Protein AF-A0AAP4EGX9-F1 (afdb_monomer_lite)

Structure (mmCIF, N/CA/C/O backbone):
data_AF-A0AAP4EGX9-F1
#
_entry.id   AF-A0AAP4EGX9-F1
#
loop_
_atom_site.group_PDB
_atom_site.id
_atom_site.type_symbol
_atom_site.label_atom_id
_atom_site.label_alt_id
_atom_site.label_comp_id
_atom_site.label_asym_id
_atom_site.label_entity_id
_atom_site.label_seq_id
_atom_site.pdbx_PDB_ins_code
_atom_site.Cartn_x
_atom_site.Cartn_y
_atom_site.Cartn_z
_atom_site.occupancy
_atom_site.B_iso_or_equiv
_atom_site.auth_seq_id
_atom_site.auth_comp_id
_atom_site.auth_asym_id
_atom_site.auth_atom_id
_atom_site.pdbx_PDB_model_num
ATOM 1 N N . MET A 1 1 ? -13.024 17.018 -33.650 1.00 33.59 1 MET A N 1
ATOM 2 C CA . MET A 1 1 ? -12.657 15.627 -33.321 1.00 33.59 1 MET A CA 1
ATOM 3 C C . MET A 1 1 ? -11.211 15.478 -33.745 1.00 33.59 1 MET A C 1
ATOM 5 O O . MET A 1 1 ? -10.943 15.650 -34.926 1.00 33.59 1 MET A O 1
ATOM 9 N N . ALA A 1 2 ? -10.287 15.373 -32.790 1.00 31.38 2 ALA A N 1
ATOM 10 C CA . ALA A 1 2 ? -8.866 15.216 -33.094 1.00 31.38 2 ALA A CA 1
ATOM 11 C C . ALA A 1 2 ? -8.646 13.784 -33.596 1.00 31.38 2 ALA A C 1
ATOM 13 O O . ALA A 1 2 ? -9.133 12.851 -32.961 1.00 31.38 2 ALA A O 1
ATOM 14 N N . SER A 1 3 ? -8.027 13.627 -34.768 1.00 38.00 3 SER A N 1
ATOM 15 C CA . SER A 1 3 ? -7.804 12.321 -35.381 1.00 38.00 3 SER A CA 1
ATOM 16 C C . SER A 1 3 ? -6.602 11.630 -34.738 1.00 38.00 3 SER A C 1
ATOM 18 O O . SER A 1 3 ? -5.521 12.208 -34.621 1.00 38.00 3 SER A O 1
ATOM 20 N N . CYS A 1 4 ? -6.793 10.376 -34.330 1.00 41.56 4 CYS A N 1
ATOM 21 C CA . CYS A 1 4 ? -5.740 9.480 -33.851 1.00 41.56 4 CYS A CA 1
ATOM 22 C C . CYS A 1 4 ? -4.926 8.898 -35.020 1.00 41.56 4 CYS A C 1
ATOM 24 O O . CYS A 1 4 ? -4.598 7.716 -35.012 1.00 41.56 4 CYS A O 1
ATOM 26 N N . ASP A 1 5 ? -4.595 9.710 -36.031 1.00 40.12 5 ASP A N 1
ATOM 27 C CA . ASP A 1 5 ? -3.981 9.253 -37.292 1.00 40.12 5 ASP A CA 1
ATOM 28 C C . ASP A 1 5 ? -2.576 8.638 -37.119 1.00 40.12 5 ASP A C 1
ATOM 30 O O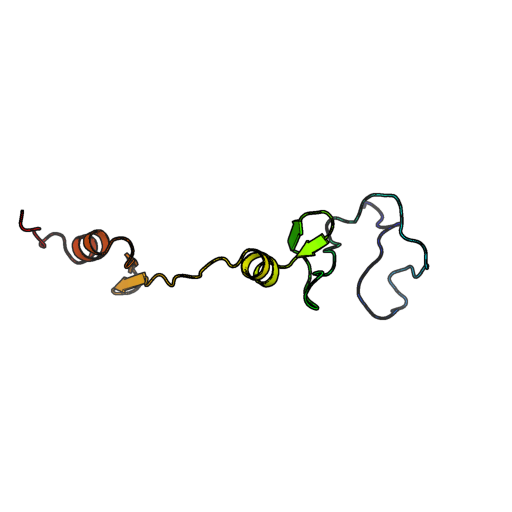 . ASP A 1 5 ? -1.985 8.189 -38.096 1.00 40.12 5 ASP A O 1
ATOM 34 N N . ASN A 1 6 ? -2.029 8.607 -35.897 1.00 40.03 6 ASN A N 1
ATOM 35 C CA . ASN A 1 6 ? -0.686 8.100 -35.604 1.00 40.03 6 ASN A CA 1
ATOM 36 C C . ASN A 1 6 ? -0.589 7.257 -34.315 1.00 40.03 6 ASN A C 1
ATOM 38 O O . ASN A 1 6 ? 0.507 7.132 -33.770 1.00 40.03 6 ASN A O 1
ATOM 42 N N . CYS A 1 7 ? -1.691 6.706 -33.793 1.00 37.66 7 CYS A N 1
ATOM 43 C CA . CYS A 1 7 ? -1.627 5.877 -32.583 1.00 37.66 7 CYS A CA 1
ATOM 44 C C . CYS A 1 7 ? -1.486 4.391 -32.942 1.00 37.66 7 CYS A C 1
ATOM 46 O O . CYS A 1 7 ? -2.230 3.846 -33.749 1.00 37.66 7 CYS A O 1
ATOM 48 N N . TYR A 1 8 ? -0.502 3.746 -32.329 1.00 44.09 8 TYR A N 1
ATOM 49 C CA . TYR A 1 8 ? -0.313 2.299 -32.335 1.00 44.09 8 TYR A CA 1
ATOM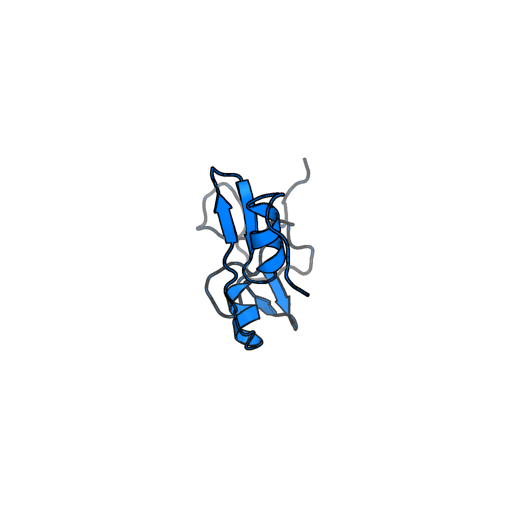 50 C C . TYR A 1 8 ? -0.733 1.810 -30.935 1.00 44.09 8 TYR A C 1
ATOM 52 O O . TYR A 1 8 ? -0.297 2.466 -29.992 1.00 44.09 8 TYR A O 1
ATOM 60 N N . TRP A 1 9 ? -1.583 0.765 -30.785 1.00 45.97 9 TRP A N 1
ATOM 61 C CA . TRP A 1 9 ? -1.439 -0.342 -29.794 1.00 45.97 9 TRP A CA 1
ATOM 62 C C . TRP A 1 9 ? -2.622 -1.340 -29.573 1.00 45.97 9 TRP A C 1
ATOM 64 O O . TRP A 1 9 ? -3.794 -1.026 -29.757 1.00 45.97 9 TRP A O 1
ATOM 74 N N . LYS A 1 10 ? -2.199 -2.519 -29.056 1.00 37.50 10 LYS A N 1
ATOM 75 C CA . LYS A 1 10 ? -2.739 -3.563 -28.128 1.00 37.50 10 LYS A CA 1
ATOM 76 C C . LYS A 1 10 ? -3.729 -4.700 -28.470 1.00 37.50 10 LYS A C 1
ATOM 78 O O . LYS A 1 10 ? -3.780 -5.617 -27.657 1.00 37.50 10 LYS A O 1
ATOM 83 N N . PHE A 1 11 ? -4.436 -4.798 -29.594 1.00 34.88 11 PHE A N 1
ATOM 84 C CA . PHE A 1 11 ? -5.262 -6.010 -29.841 1.00 34.88 11 PHE A CA 1
ATOM 85 C C . PHE A 1 11 ? -5.110 -6.573 -31.254 1.00 34.88 11 PHE A C 1
ATOM 87 O O . PHE A 1 11 ? -4.697 -5.849 -32.158 1.00 34.88 11 PHE A O 1
ATOM 94 N N . GLU A 1 12 ? -5.379 -7.884 -31.410 1.00 40.00 12 GLU A N 1
ATOM 95 C CA . GLU A 1 12 ? -5.360 -8.593 -32.700 1.00 40.00 12 GLU A CA 1
ATOM 96 C C . GLU A 1 12 ? -6.001 -7.730 -33.789 1.00 40.00 12 GLU A C 1
ATOM 98 O O . GLU A 1 12 ? -7.050 -7.128 -33.556 1.00 40.00 12 GLU A O 1
ATOM 103 N N . CYS A 1 13 ? -5.357 -7.674 -34.961 1.00 42.75 13 CYS A N 1
ATOM 104 C CA . CYS A 1 13 ? -5.816 -6.936 -36.135 1.00 42.75 13 CYS A CA 1
ATOM 105 C C . CYS A 1 13 ? -7.315 -7.153 -36.386 1.00 42.75 13 CYS A C 1
ATOM 107 O O . CYS A 1 13 ? -7.706 -8.130 -37.024 1.00 42.75 13 CYS A O 1
ATOM 109 N N . SER A 1 14 ? -8.144 -6.222 -35.924 1.00 40.59 14 SER A N 1
ATOM 110 C CA . SER A 1 14 ? -9.533 -6.104 -36.343 1.00 40.59 14 SER A CA 1
ATOM 111 C C . SER A 1 14 ? -9.645 -4.910 -37.282 1.00 40.59 14 SER A C 1
ATOM 113 O O . SER A 1 14 ? -8.936 -3.913 -37.136 1.00 40.59 14 SER A O 1
ATOM 115 N N . GLU A 1 15 ? -10.483 -5.068 -38.305 1.00 39.38 15 GLU A N 1
ATOM 116 C CA . GLU A 1 15 ? -10.505 -4.265 -39.536 1.00 39.38 15 GLU A CA 1
ATOM 117 C C . GLU A 1 15 ? -10.832 -2.771 -39.339 1.00 39.38 15 GLU A C 1
ATOM 119 O O . GLU A 1 15 ? -10.728 -2.002 -40.292 1.00 39.38 15 GLU A O 1
ATOM 124 N N . ASP A 1 16 ? -11.164 -2.336 -38.121 1.00 36.41 16 ASP A N 1
ATOM 125 C CA . ASP A 1 16 ? -11.692 -0.995 -37.857 1.00 36.41 16 ASP A CA 1
ATOM 126 C C . ASP A 1 16 ? -10.676 0.014 -37.275 1.00 36.41 16 ASP A C 1
ATOM 128 O O . ASP A 1 16 ? -10.980 1.208 -37.225 1.00 36.41 16 ASP A O 1
ATOM 132 N N . HIS A 1 17 ? -9.454 -0.394 -36.885 1.00 35.72 17 HIS A N 1
ATOM 133 C CA . HIS A 1 17 ? -8.490 0.503 -36.214 1.00 35.72 17 HIS A CA 1
ATOM 134 C C . HIS A 1 17 ? -7.012 0.240 -36.627 1.00 35.72 17 HIS A C 1
ATOM 136 O O . HIS A 1 17 ? -6.321 -0.593 -36.050 1.00 35.72 17 HIS A O 1
ATOM 142 N N . CYS A 1 18 ? -6.527 0.945 -37.664 1.00 35.69 18 CYS A N 1
ATOM 143 C CA . CYS A 1 18 ? -5.161 0.878 -38.247 1.00 35.69 18 CYS A CA 1
ATOM 144 C C . CYS A 1 18 ? -4.046 1.389 -37.292 1.00 35.69 18 CYS A C 1
ATOM 146 O O . CYS A 1 18 ? -4.322 2.274 -36.495 1.00 35.69 18 CYS A O 1
ATOM 148 N N . ALA A 1 19 ? -2.760 0.986 -37.348 1.00 40.28 19 ALA A N 1
ATOM 149 C CA . ALA A 1 19 ? -1.962 0.332 -38.399 1.00 40.28 19 ALA A CA 1
ATOM 150 C C . ALA A 1 19 ? -0.834 -0.569 -37.824 1.00 40.28 19 ALA A C 1
ATOM 152 O O . ALA A 1 19 ? -0.267 -0.273 -36.778 1.00 40.28 19 ALA A O 1
ATOM 153 N N . CYS A 1 20 ? -0.437 -1.620 -38.551 1.00 41.16 20 CYS A N 1
ATOM 154 C CA . CYS A 1 20 ? 0.781 -2.405 -38.300 1.00 41.16 20 CYS A CA 1
ATOM 155 C C . CYS A 1 20 ? 1.948 -1.848 -39.131 1.00 41.16 20 CYS A C 1
ATOM 157 O O . CYS A 1 20 ? 1.858 -1.847 -40.358 1.00 41.16 20 CYS A O 1
ATOM 159 N N . ASN A 1 21 ? 3.041 -1.402 -38.505 1.00 39.62 21 ASN A N 1
ATOM 160 C CA . ASN A 1 21 ? 4.307 -1.125 -39.197 1.00 39.62 21 ASN A CA 1
ATOM 161 C C . ASN A 1 21 ? 5.513 -1.321 -38.260 1.00 39.62 21 ASN A C 1
ATOM 163 O O . ASN A 1 21 ? 5.520 -0.818 -37.141 1.00 39.62 21 ASN A O 1
ATOM 167 N N . ASP A 1 22 ? 6.555 -1.993 -38.762 1.00 40.84 22 ASP A N 1
ATOM 168 C CA . ASP A 1 22 ? 7.802 -2.392 -38.073 1.00 40.84 22 ASP A CA 1
ATOM 169 C C . ASP A 1 22 ? 8.791 -1.236 -37.778 1.00 40.84 22 ASP A C 1
ATOM 171 O O . ASP A 1 22 ? 10.008 -1.433 -37.720 1.00 40.84 22 ASP A O 1
ATOM 175 N N . LYS A 1 23 ? 8.316 0.003 -37.632 1.00 42.19 23 LYS A N 1
ATOM 176 C CA . LYS A 1 23 ? 9.170 1.151 -37.295 1.00 42.19 23 LYS A CA 1
ATOM 177 C C . LYS A 1 23 ? 8.555 1.977 -36.178 1.00 42.19 23 LYS A C 1
ATOM 179 O O . LYS A 1 23 ? 7.502 2.580 -36.354 1.00 42.19 23 LYS A O 1
ATOM 184 N N . GLU A 1 24 ? 9.271 2.011 -35.060 1.00 43.38 24 GLU A N 1
ATOM 185 C CA . GLU A 1 24 ? 8.985 2.827 -33.883 1.00 43.38 24 GLU A CA 1
ATOM 186 C C . GLU A 1 24 ? 8.839 4.313 -34.282 1.00 43.38 24 GLU A C 1
ATOM 188 O O . GLU A 1 24 ? 9.728 4.848 -34.957 1.00 43.38 24 GLU A O 1
ATOM 193 N N . PRO A 1 25 ? 7.725 4.991 -33.948 1.00 42.47 25 PRO A N 1
ATOM 194 C CA . PRO A 1 25 ? 7.527 6.376 -34.350 1.00 42.47 25 PRO A CA 1
ATOM 195 C C . PRO A 1 25 ? 8.250 7.355 -33.411 1.00 42.47 25 PRO A C 1
ATOM 197 O O . PRO A 1 25 ? 8.019 7.384 -32.204 1.00 42.47 25 PRO A O 1
ATOM 200 N N . GLU A 1 26 ? 9.074 8.234 -33.990 1.00 43.41 26 GLU A N 1
ATOM 201 C CA . GLU A 1 26 ? 9.635 9.419 -33.329 1.00 43.41 26 GLU A CA 1
ATOM 202 C C . GLU A 1 26 ? 8.540 10.495 -33.149 1.00 43.41 26 GLU A C 1
ATOM 204 O O . GLU A 1 26 ? 8.476 11.476 -33.890 1.00 43.41 26 GLU A O 1
ATOM 209 N N . GLY A 1 27 ? 7.629 10.323 -32.185 1.00 42.50 27 GLY A N 1
ATOM 210 C CA . GLY A 1 27 ? 6.673 11.379 -31.831 1.00 42.50 27 GLY A CA 1
ATOM 211 C C . GLY A 1 27 ? 5.424 10.938 -31.067 1.00 42.50 27 GLY A C 1
ATOM 212 O O . GLY A 1 27 ? 4.814 9.930 -31.394 1.00 42.50 27 GLY A O 1
ATOM 213 N N . LYS A 1 28 ? 5.069 11.765 -30.065 1.00 40.28 28 LYS A N 1
ATOM 214 C CA . LYS A 1 28 ? 3.878 11.783 -29.185 1.00 40.28 28 LYS A CA 1
ATOM 215 C C . LYS A 1 28 ? 3.037 10.498 -29.136 1.00 40.28 28 LYS A C 1
ATOM 217 O O . LYS A 1 28 ? 2.080 10.333 -29.885 1.00 40.28 28 LYS A O 1
ATOM 222 N N . LEU A 1 29 ? 3.360 9.679 -28.136 1.00 44.03 29 LEU A N 1
ATOM 223 C CA . LEU A 1 29 ? 2.509 8.619 -27.606 1.00 44.03 29 LEU A CA 1
ATOM 224 C C . LEU A 1 29 ? 1.141 9.205 -27.206 1.00 44.03 29 LEU A C 1
ATOM 226 O O . LEU A 1 29 ? 1.091 10.226 -26.519 1.00 44.03 29 LEU A O 1
ATOM 230 N N . CYS A 1 30 ? 0.053 8.591 -27.685 1.00 43.03 30 CYS A N 1
ATOM 231 C CA . CYS A 1 30 ? -1.320 8.876 -27.248 1.00 43.03 30 CYS A CA 1
ATOM 232 C C . CYS A 1 30 ? -1.390 8.809 -25.706 1.00 43.03 30 CYS A C 1
ATOM 234 O O . CYS A 1 30 ? -0.750 7.936 -25.121 1.00 43.03 30 CYS A O 1
ATOM 236 N N . ASP A 1 31 ? -2.224 9.636 -25.062 1.00 42.66 31 ASP A N 1
ATOM 237 C CA . ASP A 1 31 ? -2.492 9.591 -23.604 1.00 42.66 31 ASP A CA 1
ATOM 238 C C . ASP A 1 31 ? -3.023 8.216 -23.115 1.00 42.66 31 ASP A C 1
ATOM 240 O O . ASP A 1 31 ? -3.155 7.981 -21.918 1.00 42.66 31 ASP A O 1
ATOM 244 N N . GLU A 1 32 ? -3.315 7.303 -24.046 1.00 45.09 32 GLU A N 1
ATOM 245 C CA . GLU A 1 32 ? -3.827 5.947 -23.825 1.00 45.09 32 GLU A CA 1
ATOM 246 C C . GLU A 1 32 ? -2.781 4.839 -24.073 1.00 45.09 32 GLU A C 1
ATOM 248 O O . GLU A 1 32 ? -3.085 3.657 -23.904 1.00 45.09 32 GLU A O 1
ATOM 253 N N . TYR A 1 33 ? -1.546 5.181 -24.467 1.00 51.41 33 TYR A N 1
ATOM 254 C CA . TYR A 1 33 ? -0.461 4.204 -24.548 1.00 51.41 33 TYR A CA 1
ATOM 255 C C . TYR A 1 33 ? 0.258 4.094 -23.206 1.00 51.41 33 TYR A C 1
ATOM 257 O O . TYR A 1 33 ? 1.160 4.875 -22.897 1.00 51.41 33 TYR A O 1
ATOM 265 N N . TYR A 1 34 ? -0.119 3.082 -22.430 1.00 55.56 34 TYR A N 1
ATOM 266 C CA . TYR A 1 34 ? 0.705 2.635 -21.318 1.00 55.56 34 TYR A CA 1
ATOM 267 C C . TYR A 1 34 ? 1.769 1.674 -21.864 1.00 55.56 34 TYR A C 1
ATOM 269 O O . TYR A 1 34 ? 1.394 0.616 -22.384 1.00 55.56 34 TYR A O 1
ATOM 277 N N . PRO A 1 35 ? 3.070 2.018 -21.782 1.00 67.75 35 PRO A N 1
ATOM 278 C CA . PRO A 1 35 ? 4.137 1.094 -22.152 1.00 67.75 35 PRO A CA 1
ATOM 279 C C . PRO A 1 35 ? 4.001 -0.216 -21.370 1.00 67.75 35 PRO A C 1
ATOM 281 O O . PRO A 1 35 ? 3.369 -0.249 -20.320 1.00 67.75 35 PRO A O 1
ATOM 284 N N . GLU A 1 36 ? 4.557 -1.318 -21.861 1.00 81.75 36 GLU A N 1
ATOM 285 C CA . GLU A 1 36 ? 4.571 -2.561 -21.080 1.00 81.75 36 GLU A CA 1
ATOM 286 C C . GLU A 1 36 ? 5.542 -2.458 -19.905 1.00 81.75 36 GLU A C 1
ATOM 288 O O . GLU A 1 36 ? 6.570 -1.774 -19.972 1.00 81.75 36 GLU A O 1
ATOM 293 N N . CYS A 1 37 ? 5.214 -3.139 -18.807 1.00 86.56 37 CYS A N 1
ATOM 294 C CA . CYS A 1 37 ? 6.158 -3.307 -17.722 1.00 86.56 37 CYS A CA 1
ATOM 295 C C . CYS A 1 37 ? 7.354 -4.131 -18.213 1.00 86.56 37 CYS A C 1
ATOM 297 O O . CYS A 1 37 ? 7.217 -5.217 -18.759 1.00 86.56 37 CYS A O 1
ATOM 299 N N . SER A 1 38 ? 8.563 -3.653 -17.950 1.00 89.88 38 SER A N 1
ATOM 300 C CA . SER A 1 38 ? 9.804 -4.334 -18.315 1.00 89.88 38 SER A CA 1
ATOM 301 C C . SER A 1 38 ? 10.052 -5.625 -17.520 1.00 89.88 38 SER A C 1
ATOM 303 O O . SER A 1 38 ? 11.023 -6.324 -17.793 1.00 89.88 38 SER A O 1
ATOM 305 N N . THR A 1 39 ? 9.213 -5.938 -16.524 1.00 90.81 39 THR A N 1
ATOM 306 C CA . THR A 1 39 ? 9.378 -7.088 -15.614 1.00 90.81 39 THR A CA 1
ATOM 307 C C . THR A 1 39 ? 8.218 -8.090 -15.687 1.00 90.81 39 THR A C 1
ATOM 309 O O . THR A 1 39 ? 8.433 -9.280 -15.468 1.00 90.81 39 THR A O 1
ATOM 312 N N . CYS A 1 40 ? 7.001 -7.651 -16.024 1.00 89.81 40 CYS A N 1
ATOM 313 C CA . CYS A 1 40 ? 5.813 -8.505 -16.111 1.00 89.81 40 CYS A CA 1
ATOM 314 C C . CYS A 1 40 ? 4.948 -8.154 -17.335 1.00 89.81 40 CYS A C 1
ATOM 316 O O . CYS A 1 40 ? 5.237 -7.212 -18.060 1.00 89.81 40 CYS A O 1
ATOM 318 N N . ALA A 1 41 ? 3.869 -8.907 -17.567 1.00 87.00 41 ALA A N 1
ATOM 319 C CA . ALA A 1 41 ? 2.965 -8.690 -18.704 1.00 87.00 41 ALA A CA 1
ATOM 320 C C . ALA A 1 41 ? 1.933 -7.555 -18.491 1.00 87.00 41 ALA A C 1
ATOM 322 O O . ALA A 1 41 ? 1.036 -7.375 -19.319 1.00 87.00 41 ALA A O 1
ATOM 323 N N . ASP A 1 42 ? 2.030 -6.810 -17.386 1.00 86.12 42 ASP A N 1
ATOM 324 C CA . ASP A 1 42 ? 1.116 -5.708 -17.080 1.00 86.12 42 ASP A CA 1
ATOM 325 C C . ASP A 1 42 ? 1.499 -4.415 -17.810 1.00 86.12 42 ASP A C 1
ATOM 327 O O . ASP A 1 42 ? 2.595 -4.254 -18.353 1.00 86.12 42 ASP A O 1
ATOM 331 N N . SER A 1 43 ? 0.579 -3.452 -17.808 1.00 84.19 43 SER A N 1
ATOM 332 C CA . SER A 1 43 ? 0.867 -2.082 -18.227 1.00 84.19 43 SER A CA 1
ATOM 333 C C . SER A 1 43 ? 1.760 -1.371 -17.212 1.00 84.19 43 SER A C 1
ATOM 335 O O . SER A 1 43 ? 1.533 -1.436 -16.006 1.00 84.19 43 SER A O 1
ATOM 337 N N . ALA A 1 44 ? 2.752 -0.645 -17.710 1.00 84.25 44 ALA A N 1
ATOM 338 C CA . ALA A 1 44 ? 3.564 0.262 -16.929 1.00 84.25 44 ALA A CA 1
ATOM 339 C C . ALA A 1 44 ? 2.786 1.532 -16.578 1.00 84.25 44 ALA A C 1
ATOM 341 O O . ALA A 1 44 ? 2.188 2.188 -17.429 1.00 84.25 44 ALA A O 1
ATOM 342 N N . GLU A 1 45 ? 2.875 1.898 -15.307 1.00 86.19 45 GLU A N 1
ATOM 343 C CA . GLU A 1 45 ? 2.315 3.113 -14.714 1.00 86.19 45 GLU A CA 1
ATOM 344 C C . GLU A 1 45 ? 3.426 4.144 -14.435 1.00 86.19 45 GLU A C 1
ATOM 346 O O . GLU A 1 45 ? 3.162 5.338 -14.298 1.00 86.19 45 GLU A O 1
ATOM 351 N N . TYR A 1 46 ? 4.685 3.687 -14.385 1.00 82.88 46 TYR A N 1
ATOM 352 C CA . TYR A 1 46 ? 5.864 4.466 -14.013 1.00 82.88 46 TYR A CA 1
ATOM 353 C C . TYR A 1 46 ? 7.005 4.254 -15.013 1.00 82.88 46 TYR A C 1
ATOM 355 O O . TYR A 1 46 ? 7.169 3.163 -15.553 1.00 82.88 46 TYR A O 1
ATOM 363 N N . ILE A 1 47 ? 7.838 5.280 -15.222 1.00 84.38 47 ILE A N 1
ATOM 364 C CA . ILE A 1 47 ? 9.075 5.182 -16.012 1.00 84.38 47 ILE A CA 1
ATOM 365 C C . ILE A 1 47 ? 10.271 5.446 -15.098 1.00 84.38 47 ILE A C 1
ATOM 367 O O . ILE A 1 47 ? 10.360 6.503 -14.471 1.00 84.38 47 ILE A O 1
ATOM 371 N N . TYR A 1 48 ? 11.221 4.513 -15.059 1.00 81.69 48 TYR A N 1
ATOM 372 C CA . TYR A 1 48 ? 12.474 4.643 -14.318 1.00 81.69 48 TYR A CA 1
ATOM 373 C C . TYR A 1 48 ? 13.651 4.243 -15.209 1.00 81.69 48 TYR A C 1
ATOM 375 O O . TYR A 1 48 ? 13.666 3.158 -15.774 1.00 81.69 48 TYR A O 1
ATOM 383 N N . GLN A 1 49 ? 14.638 5.134 -15.355 1.00 86.69 49 GLN A N 1
ATOM 384 C CA . GLN A 1 49 ? 15.821 4.920 -16.212 1.00 86.69 49 GLN A CA 1
ATOM 385 C C . GLN A 1 49 ? 15.501 4.541 -17.674 1.00 86.69 49 GLN A C 1
ATOM 387 O O . GLN A 1 49 ? 16.295 3.883 -18.337 1.00 86.69 49 GLN A O 1
ATOM 392 N N . GLY A 1 50 ? 14.359 5.000 -18.196 1.00 80.06 50 GLY A N 1
ATOM 393 C CA . GLY A 1 50 ? 13.923 4.709 -19.567 1.00 80.06 50 GLY A CA 1
ATOM 394 C C . GLY A 1 50 ? 13.162 3.391 -19.729 1.00 80.06 50 GLY A C 1
ATOM 395 O O . GLY A 1 50 ? 12.718 3.096 -20.831 1.00 80.06 50 GLY A O 1
ATOM 396 N N . GLU A 1 51 ? 12.964 2.635 -18.649 1.00 85.62 51 GLU A N 1
ATOM 397 C CA . GLU A 1 51 ? 12.181 1.396 -18.619 1.00 85.62 51 GLU A CA 1
ATOM 398 C C . GLU A 1 51 ? 10.824 1.623 -17.934 1.00 85.62 51 GLU A C 1
ATOM 400 O O . GLU A 1 51 ? 10.709 2.444 -17.018 1.00 85.62 51 GLU A O 1
ATOM 405 N N . GLY A 1 52 ? 9.792 0.907 -18.388 1.00 85.06 52 GLY A N 1
ATOM 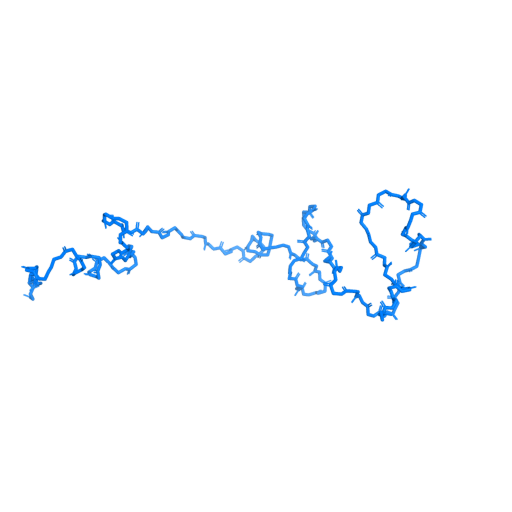406 C CA . GLY A 1 52 ? 8.430 0.987 -17.856 1.00 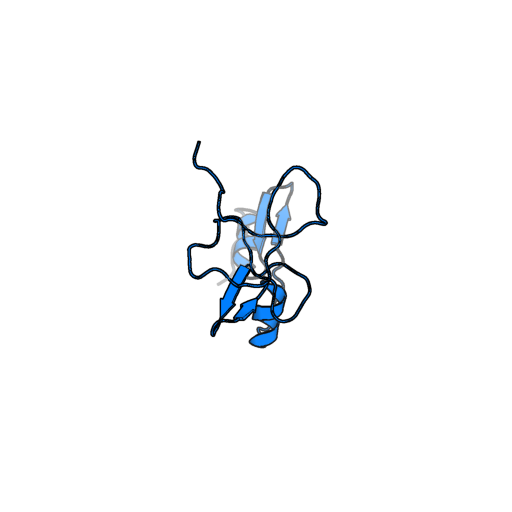85.06 52 GLY A CA 1
ATOM 407 C C . GLY A 1 52 ? 8.198 -0.011 -16.722 1.00 85.06 52 GLY A C 1
ATOM 408 O O . GLY A 1 52 ? 8.642 -1.152 -16.791 1.00 85.06 52 GLY A O 1
ATOM 409 N N . TYR A 1 53 ? 7.473 0.377 -15.677 1.00 88.19 53 TYR A N 1
ATOM 410 C CA . TYR A 1 53 ? 7.160 -0.488 -14.539 1.00 88.19 53 TYR A CA 1
ATOM 411 C C . TYR A 1 53 ? 5.710 -0.329 -14.080 1.00 88.19 53 TYR A C 1
ATOM 413 O O . TYR A 1 53 ? 5.191 0.787 -14.043 1.00 88.19 53 TYR A O 1
ATOM 421 N N . CYS A 1 54 ? 5.058 -1.431 -13.702 1.00 90.62 54 CYS A N 1
ATOM 422 C CA . CYS A 1 54 ? 3.843 -1.376 -12.887 1.00 90.62 54 CYS A CA 1
ATOM 423 C C . CYS A 1 54 ? 4.205 -1.092 -11.416 1.00 90.62 54 CYS A C 1
ATOM 425 O O . CYS A 1 54 ? 5.365 -1.248 -11.015 1.00 90.62 54 CYS A O 1
ATOM 427 N N . SER A 1 55 ? 3.222 -0.685 -10.610 1.00 90.94 55 SER A N 1
ATOM 428 C CA . SER A 1 55 ? 3.380 -0.434 -9.166 1.00 90.94 55 SER A CA 1
ATOM 429 C C . SER A 1 55 ? 4.042 -1.595 -8.413 1.00 90.94 55 SER A C 1
ATOM 431 O O . SER A 1 55 ? 5.009 -1.376 -7.685 1.00 90.94 55 SER A O 1
ATOM 433 N N . ALA A 1 56 ? 3.599 -2.834 -8.635 1.00 93.00 56 ALA A N 1
ATOM 434 C CA . ALA A 1 56 ? 4.170 -4.004 -7.965 1.00 93.00 56 ALA A CA 1
ATOM 435 C C . ALA A 1 56 ? 5.663 -4.200 -8.296 1.00 93.00 56 ALA A C 1
ATOM 437 O O . ALA A 1 56 ? 6.500 -4.297 -7.399 1.00 93.00 56 ALA A O 1
ATOM 438 N N . CYS A 1 57 ? 6.024 -4.188 -9.583 1.00 93.56 57 CYS A N 1
ATOM 439 C CA . CYS A 1 57 ? 7.403 -4.439 -9.999 1.00 93.56 57 CYS A CA 1
ATOM 440 C C . CYS A 1 57 ? 8.365 -3.313 -9.606 1.00 93.56 57 CYS A C 1
ATOM 442 O O . CYS A 1 57 ? 9.536 -3.588 -9.344 1.00 93.56 57 CYS A O 1
ATOM 444 N N . ILE A 1 58 ? 7.918 -2.050 -9.556 1.00 94.00 58 ILE A N 1
ATOM 445 C CA . ILE A 1 58 ? 8.797 -0.963 -9.101 1.00 94.00 58 ILE A CA 1
ATOM 446 C C . ILE A 1 58 ? 9.049 -1.043 -7.589 1.00 94.00 58 ILE A C 1
ATOM 448 O O . ILE A 1 58 ? 10.187 -0.863 -7.167 1.00 94.00 58 ILE A O 1
ATOM 452 N N . ILE A 1 59 ? 8.039 -1.389 -6.785 1.00 93.19 59 ILE A N 1
ATOM 453 C CA . ILE A 1 59 ? 8.180 -1.627 -5.337 1.00 93.19 59 ILE A CA 1
ATOM 454 C C . ILE A 1 59 ? 9.176 -2.769 -5.083 1.00 93.19 59 ILE A C 1
ATOM 456 O O . ILE A 1 59 ? 10.137 -2.592 -4.328 1.00 93.19 59 ILE A O 1
ATOM 460 N N . GLU A 1 60 ? 9.020 -3.894 -5.789 1.00 93.44 60 GLU A N 1
ATOM 461 C CA . GLU A 1 60 ? 9.926 -5.045 -5.695 1.00 93.44 60 GLU A CA 1
ATOM 462 C C . GLU A 1 60 ? 11.362 -4.681 -6.104 1.00 93.44 60 GLU A C 1
ATOM 464 O O . GLU A 1 60 ? 12.315 -5.002 -5.393 1.00 93.44 60 GLU A O 1
ATOM 469 N N . LYS A 1 61 ? 11.542 -3.936 -7.205 1.00 93.00 61 LYS A N 1
ATOM 470 C CA . LYS A 1 61 ? 12.866 -3.512 -7.697 1.00 93.00 61 LYS A CA 1
ATOM 471 C C . LYS A 1 61 ? 13.663 -2.734 -6.648 1.00 93.00 61 LYS A C 1
ATOM 473 O O . LYS A 1 61 ? 14.885 -2.875 -6.574 1.00 93.00 61 LYS A O 1
ATOM 478 N N . PHE A 1 62 ? 12.989 -1.899 -5.860 1.00 94.44 62 PHE A N 1
ATOM 479 C CA . PHE A 1 62 ? 13.616 -1.115 -4.796 1.00 94.44 62 PHE A CA 1
ATOM 480 C C . PHE A 1 62 ? 13.679 -1.848 -3.452 1.00 94.44 62 PHE A C 1
ATOM 482 O O . PHE A 1 62 ? 14.222 -1.286 -2.503 1.00 94.44 62 PHE A O 1
ATOM 489 N N . ASN A 1 63 ? 13.210 -3.100 -3.383 1.00 91.06 63 ASN A N 1
ATOM 490 C CA . ASN A 1 63 ? 13.081 -3.879 -2.149 1.00 91.06 63 ASN A CA 1
ATOM 491 C C . ASN A 1 63 ? 12.350 -3.081 -1.062 1.00 91.06 63 ASN A C 1
ATOM 493 O O . ASN A 1 63 ? 12.797 -3.021 0.083 1.00 91.06 63 ASN A O 1
ATOM 497 N N . VAL A 1 64 ? 11.272 -2.397 -1.449 1.00 91.62 64 VAL A N 1
ATOM 498 C CA . VAL A 1 64 ? 10.436 -1.671 -0.495 1.00 91.62 64 VAL A CA 1
ATOM 499 C C . VAL A 1 64 ? 9.776 -2.696 0.423 1.00 91.62 64 VAL A C 1
ATOM 501 O O . VAL A 1 64 ? 9.163 -3.653 -0.046 1.00 91.62 64 VAL A O 1
ATOM 504 N N . GLU A 1 65 ? 9.930 -2.505 1.729 1.00 90.94 65 GLU A N 1
ATOM 505 C CA . GLU A 1 65 ? 9.273 -3.337 2.731 1.00 90.94 65 GLU A CA 1
ATOM 506 C C . GLU A 1 65 ? 7.815 -2.899 2.885 1.00 90.94 65 GLU A C 1
ATOM 508 O O . GLU A 1 65 ? 7.519 -1.709 3.010 1.00 90.94 65 GLU A O 1
ATOM 513 N N . GLU A 1 66 ? 6.903 -3.868 2.868 1.00 86.06 66 GLU A N 1
ATOM 514 C CA . GLU A 1 66 ? 5.480 -3.625 3.083 1.00 86.06 66 GLU A CA 1
ATOM 515 C C . GLU A 1 66 ? 5.137 -3.742 4.572 1.00 86.06 66 GLU A C 1
ATOM 517 O O . GLU A 1 66 ? 5.584 -4.660 5.265 1.00 86.06 66 GLU A O 1
ATOM 522 N N . SER A 1 67 ? 4.289 -2.835 5.053 1.00 86.81 67 SER A N 1
ATOM 523 C CA . SER A 1 67 ? 3.649 -2.919 6.364 1.00 86.81 67 SER A CA 1
ATOM 524 C C . SER A 1 67 ? 2.135 -2.870 6.201 1.00 86.81 67 SER A C 1
ATOM 526 O O . SER A 1 67 ? 1.610 -2.148 5.355 1.00 86.81 67 SER A O 1
ATOM 528 N N . THR A 1 68 ? 1.421 -3.639 7.018 1.00 89.06 68 THR A N 1
ATOM 529 C CA . THR A 1 68 ? -0.044 -3.623 7.059 1.00 89.06 68 THR A CA 1
ATOM 530 C C . THR A 1 68 ? -0.530 -2.672 8.146 1.00 89.06 68 THR A C 1
ATOM 532 O O . THR A 1 68 ? -0.067 -2.795 9.276 1.00 89.06 68 THR A O 1
ATOM 535 N N . THR A 1 69 ? -1.495 -1.813 7.820 1.00 92.81 69 THR A N 1
ATOM 536 C CA . THR A 1 69 ? -2.237 -0.980 8.782 1.00 92.81 69 THR A CA 1
ATOM 537 C C . THR A 1 69 ? -3.597 -1.616 9.076 1.00 92.81 69 THR A C 1
ATOM 539 O O . THR A 1 69 ? -4.298 -2.066 8.163 1.00 92.81 69 THR A O 1
ATOM 542 N N . THR A 1 70 ? -3.993 -1.638 10.345 1.00 94.38 70 THR A N 1
ATOM 543 C CA . THR A 1 70 ? -5.302 -2.107 10.815 1.00 94.38 70 THR A CA 1
ATOM 544 C C . THR A 1 70 ? -6.211 -0.917 11.088 1.00 94.38 70 THR A C 1
ATOM 546 O O . THR A 1 70 ? -5.917 -0.111 11.961 1.00 94.38 70 THR A O 1
ATOM 549 N N . TYR A 1 71 ? -7.356 -0.835 10.407 1.00 96.25 71 TYR A N 1
ATOM 550 C CA . TYR A 1 71 ? -8.371 0.197 10.656 1.00 96.25 71 TYR A CA 1
ATOM 551 C C . TYR A 1 71 ? -9.491 -0.320 11.569 1.00 96.25 71 TYR A C 1
ATOM 553 O O . TYR A 1 71 ? -10.032 -1.409 11.348 1.00 96.25 71 TYR A O 1
ATOM 561 N N . TYR A 1 72 ? -9.873 0.470 12.574 1.00 95.19 72 TYR A N 1
ATOM 562 C CA . TYR A 1 72 ? -10.896 0.125 13.563 1.00 95.19 72 TYR A CA 1
ATOM 563 C C . TYR A 1 72 ? -12.215 0.840 13.265 1.00 95.19 72 TYR A C 1
ATOM 565 O O . TYR A 1 72 ? -12.250 2.052 13.058 1.00 95.19 72 TYR A O 1
ATOM 573 N N . TYR A 1 73 ? -13.319 0.089 13.295 1.00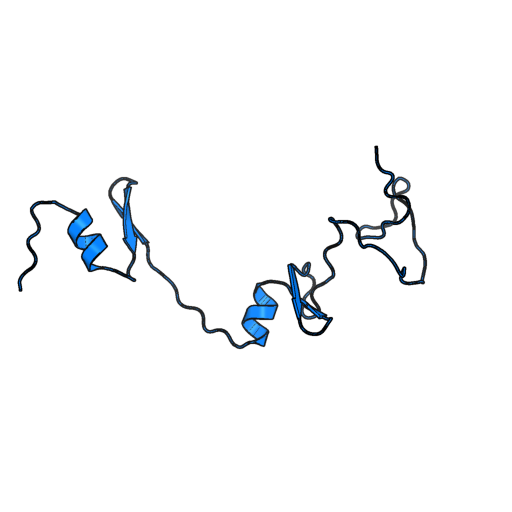 96.69 73 TYR A N 1
ATOM 574 C CA . TYR A 1 73 ? -14.663 0.602 13.033 1.00 96.69 73 TYR A CA 1
ATOM 575 C C . TYR A 1 73 ? -15.646 0.154 14.116 1.00 96.69 73 TYR A C 1
ATOM 577 O O . TYR A 1 73 ? -15.613 -0.998 14.553 1.00 96.69 73 TYR A O 1
ATOM 585 N N . LEU A 1 74 ? -16.573 1.038 14.486 1.00 95.06 74 LEU A N 1
ATOM 586 C CA . LEU A 1 74 ? -17.710 0.735 15.356 1.00 95.06 74 LEU A CA 1
ATOM 587 C C . LEU A 1 74 ? -18.993 1.261 14.709 1.00 95.06 74 LEU A C 1
ATOM 589 O O . LEU A 1 74 ? -19.073 2.430 14.345 1.00 95.06 74 LEU A O 1
ATOM 593 N N . ASP A 1 75 ? -19.979 0.382 14.512 1.00 94.94 75 ASP A N 1
ATOM 594 C CA . ASP A 1 75 ? -21.274 0.705 13.888 1.00 94.94 75 ASP A CA 1
ATOM 595 C C . ASP A 1 75 ? -21.169 1.454 12.540 1.00 94.94 75 ASP A C 1
ATOM 597 O O . ASP A 1 75 ? -22.000 2.291 12.191 1.00 94.94 75 ASP A O 1
ATOM 601 N N . GLY A 1 76 ? -20.128 1.146 11.758 1.00 93.19 76 GLY A N 1
ATOM 602 C CA . GLY A 1 76 ? -19.867 1.765 10.453 1.00 93.19 76 GLY A CA 1
ATOM 603 C C . GLY A 1 76 ? -19.146 3.118 10.505 1.00 93.19 76 GLY A C 1
ATOM 604 O O . GLY A 1 76 ? -18.882 3.691 9.450 1.00 93.19 76 GLY A O 1
ATOM 605 N N . ARG A 1 77 ? -18.796 3.622 11.694 1.00 93.62 77 ARG A N 1
ATOM 606 C CA . ARG A 1 77 ? -17.930 4.793 11.883 1.00 93.62 77 ARG A CA 1
ATOM 607 C C . ARG A 1 77 ? -16.478 4.349 12.041 1.00 93.62 77 ARG A C 1
ATOM 609 O O . ARG A 1 77 ? -16.196 3.461 12.840 1.00 93.62 77 ARG A O 1
ATOM 616 N N . GLU A 1 78 ? -15.574 4.988 11.303 1.00 95.25 78 GLU A N 1
ATOM 617 C CA . GLU A 1 78 ? -14.129 4.829 11.489 1.00 95.25 78 GLU A CA 1
ATOM 618 C C . GLU A 1 78 ? -13.686 5.485 12.798 1.00 95.25 78 GLU A C 1
ATOM 620 O O . GLU A 1 78 ? -14.071 6.622 13.087 1.00 95.25 78 GLU A O 1
ATOM 625 N N . LEU A 1 79 ? -12.907 4.751 13.589 1.00 96.06 79 LEU A N 1
ATOM 626 C CA . LEU A 1 79 ? -12.338 5.216 14.852 1.00 96.06 79 LEU A CA 1
ATOM 627 C C . LEU A 1 79 ? -10.866 5.613 14.721 1.00 96.06 79 LEU A C 1
ATOM 629 O O . LEU A 1 79 ? -10.384 6.363 15.561 1.00 96.06 79 LEU A O 1
ATOM 633 N N . GLY A 1 80 ? -10.166 5.108 13.705 1.00 94.50 80 GLY A N 1
ATOM 634 C CA . GLY A 1 80 ? -8.737 5.325 13.492 1.00 94.50 80 GLY A CA 1
ATOM 635 C C . GLY A 1 80 ? -8.032 4.035 13.079 1.00 94.50 80 GLY A C 1
ATOM 636 O O . GLY A 1 80 ? -8.672 3.088 12.605 1.00 94.50 80 GLY A O 1
ATOM 637 N N . SER A 1 81 ? -6.719 3.980 13.285 1.00 96.56 81 SER A N 1
ATOM 638 C CA . SER A 1 81 ? -5.887 2.830 12.920 1.00 96.56 81 SER A CA 1
ATOM 639 C C . SER A 1 81 ? -4.899 2.443 14.021 1.00 96.56 81 SER A C 1
ATOM 641 O O . SER A 1 81 ? -4.766 3.142 15.020 1.00 96.56 81 SER A O 1
ATOM 643 N N . ASP A 1 82 ? -4.216 1.312 13.858 1.00 93.69 82 ASP A N 1
ATOM 644 C CA . ASP A 1 82 ? -3.152 0.869 14.766 1.00 93.69 82 ASP A CA 1
ATOM 645 C C . ASP A 1 82 ? -1.897 1.753 14.732 1.00 93.69 82 ASP A C 1
ATOM 647 O O . ASP A 1 82 ? -1.067 1.636 15.634 1.00 93.69 82 ASP A O 1
ATOM 651 N N . ASP A 1 83 ? -1.797 2.675 13.770 1.00 93.38 83 ASP A N 1
ATOM 652 C CA . ASP A 1 83 ? -0.769 3.720 13.752 1.00 93.38 83 ASP A CA 1
ATOM 653 C C . ASP A 1 83 ? -0.951 4.746 14.892 1.00 93.38 83 ASP A C 1
ATOM 655 O O . ASP A 1 83 ? 0.036 5.297 15.382 1.00 93.38 83 ASP A O 1
ATOM 659 N N . ASP A 1 84 ? -2.189 4.977 15.349 1.00 93.19 84 ASP A N 1
ATOM 660 C CA . ASP A 1 84 ? -2.519 5.824 16.506 1.00 93.19 84 ASP A CA 1
ATOM 661 C C . ASP A 1 84 ? -3.653 5.182 17.320 1.00 93.19 84 ASP A C 1
ATOM 663 O O . ASP A 1 84 ? -4.839 5.508 17.203 1.00 93.19 84 ASP A O 1
ATOM 667 N N . ILE A 1 85 ? -3.281 4.205 18.148 1.00 93.50 85 ILE A N 1
ATOM 668 C CA . ILE A 1 85 ? -4.256 3.477 18.964 1.00 93.50 85 ILE A CA 1
ATOM 669 C C . ILE A 1 85 ? -4.923 4.375 20.015 1.00 93.50 85 ILE A C 1
ATOM 671 O O . ILE A 1 85 ? -6.061 4.112 20.404 1.00 93.50 85 ILE A O 1
ATOM 675 N N . ASP A 1 86 ? -4.254 5.444 20.449 1.00 92.50 86 ASP A N 1
ATOM 676 C CA . ASP A 1 86 ? -4.810 6.385 21.419 1.00 92.50 86 ASP A CA 1
ATOM 677 C C . ASP A 1 86 ? -5.954 7.186 20.778 1.00 92.50 86 A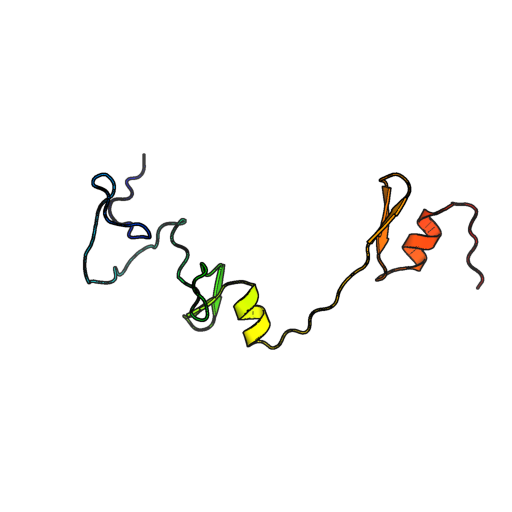SP A C 1
ATOM 679 O O . ASP A 1 86 ? -6.993 7.388 21.409 1.00 92.50 86 ASP A O 1
ATOM 683 N N . GLU A 1 87 ? -5.839 7.558 19.496 1.00 92.56 87 GLU A N 1
ATOM 684 C CA . GLU A 1 87 ? -6.952 8.126 18.724 1.00 92.56 87 GLU A CA 1
ATOM 685 C C . GLU A 1 87 ? -8.153 7.172 18.676 1.00 92.56 87 GLU A C 1
ATOM 687 O O . GLU A 1 87 ? -9.285 7.585 18.949 1.00 92.56 87 GLU A O 1
ATOM 692 N N . VAL A 1 88 ? -7.913 5.886 18.396 1.00 94.75 88 VAL A N 1
ATOM 693 C CA . VAL A 1 88 ? -8.973 4.865 18.383 1.00 94.75 88 VAL A CA 1
ATOM 694 C C . VAL A 1 88 ? -9.676 4.812 19.735 1.00 94.75 88 VAL A C 1
ATOM 696 O O . VAL A 1 88 ? -10.907 4.811 19.784 1.00 94.75 88 VAL A O 1
ATOM 699 N N . VAL A 1 89 ? -8.913 4.798 20.831 1.00 94.38 89 VAL A N 1
ATOM 700 C CA . VAL A 1 89 ? -9.446 4.743 22.198 1.00 94.38 89 VAL A CA 1
ATOM 701 C C . VAL A 1 89 ? -10.256 5.996 22.532 1.00 94.38 89 VAL A C 1
ATOM 703 O O . VAL A 1 89 ? -11.383 5.869 23.011 1.00 94.38 89 VAL A O 1
ATOM 706 N N . ARG A 1 90 ? -9.750 7.195 22.221 1.00 91.25 90 ARG A N 1
ATOM 707 C CA . ARG A 1 90 ? -10.469 8.467 22.428 1.00 91.25 90 ARG A CA 1
ATOM 708 C C . ARG A 1 90 ? -11.775 8.533 21.641 1.00 91.25 90 ARG A C 1
ATOM 710 O O . ARG A 1 90 ? -12.758 9.089 22.120 1.00 91.25 90 ARG A O 1
ATOM 717 N N . ASN A 1 91 ? -11.815 7.936 20.452 1.00 93.19 91 ASN A N 1
ATOM 718 C CA . ASN A 1 91 ? -13.009 7.917 19.610 1.00 93.19 91 ASN A CA 1
ATOM 719 C C . ASN A 1 91 ? -14.072 6.892 20.052 1.00 93.19 91 ASN A C 1
ATOM 721 O O . ASN A 1 91 ? -15.186 6.924 19.521 1.00 93.19 91 ASN A O 1
ATOM 725 N N . LEU A 1 92 ? -13.774 6.003 21.013 1.00 94.12 92 LEU A N 1
ATOM 726 C CA . LEU A 1 92 ? -14.752 5.048 21.552 1.00 94.12 92 LEU A CA 1
ATOM 727 C C . LEU A 1 92 ? -15.795 5.719 22.452 1.00 94.12 92 LEU A C 1
ATOM 729 O O . LEU A 1 92 ? -16.969 5.350 22.397 1.00 94.12 92 LEU A O 1
ATOM 733 N N . SER A 1 93 ? -15.377 6.650 23.311 1.00 91.62 93 SER A N 1
ATOM 734 C CA . SER A 1 93 ? -16.257 7.339 24.259 1.00 91.62 93 SER A CA 1
ATOM 735 C C . SER A 1 93 ? -15.583 8.573 24.853 1.00 91.62 93 SER A C 1
ATOM 737 O O . SER A 1 93 ? -14.426 8.505 25.260 1.00 91.62 93 SER A O 1
ATOM 739 N N . ASP A 1 94 ? -16.354 9.651 25.012 1.00 86.94 94 ASP A N 1
ATOM 740 C CA . ASP A 1 94 ? -15.917 10.882 25.686 1.00 86.94 94 ASP A CA 1
ATOM 741 C C . ASP A 1 94 ? -15.671 10.683 27.198 1.00 86.94 94 ASP A C 1
ATOM 743 O O . ASP A 1 94 ? -15.012 11.503 27.830 1.00 86.94 94 ASP A O 1
ATOM 747 N N . ASP A 1 95 ? -16.189 9.595 27.785 1.00 93.00 95 ASP A N 1
ATOM 748 C CA . ASP A 1 95 ? -16.018 9.257 29.208 1.00 93.00 95 ASP A CA 1
ATOM 749 C C . ASP A 1 95 ? -14.682 8.544 29.508 1.00 93.00 95 ASP A C 1
ATOM 751 O O . ASP A 1 95 ? -14.418 8.161 30.651 1.00 93.00 95 ASP A O 1
ATOM 755 N N . ILE A 1 96 ? -13.857 8.287 28.489 1.00 90.62 96 ILE A N 1
ATOM 756 C CA . ILE A 1 96 ? -12.547 7.659 28.667 1.00 90.62 96 ILE A CA 1
ATOM 757 C C . ILE A 1 96 ? -11.536 8.738 29.059 1.00 90.62 96 ILE A C 1
ATOM 759 O O . ILE A 1 96 ? -11.248 9.650 28.289 1.00 90.62 96 ILE A O 1
ATOM 763 N N . GLU A 1 97 ? -10.967 8.599 30.254 1.00 88.38 97 GLU A N 1
ATOM 764 C CA . GLU A 1 97 ? -9.884 9.451 30.741 1.00 88.38 97 GLU A CA 1
ATOM 765 C C . GLU A 1 97 ? -8.540 8.723 30.612 1.00 88.38 97 GLU A C 1
ATOM 767 O O . GLU A 1 97 ? -8.376 7.596 31.092 1.00 88.38 97 GLU A O 1
ATOM 772 N N . GLU A 1 98 ? -7.568 9.374 29.974 1.00 84.56 98 GLU A N 1
ATOM 773 C CA . GLU A 1 98 ? -6.181 8.907 29.960 1.00 84.56 98 GLU A CA 1
ATOM 774 C C . GLU A 1 98 ? -5.532 9.128 31.328 1.00 84.56 98 GLU A C 1
ATOM 776 O O . GLU A 1 98 ? -5.708 10.169 31.963 1.00 84.56 98 GLU A O 1
ATOM 781 N N . ILE A 1 99 ? -4.773 8.133 31.787 1.00 87.81 99 ILE A N 1
ATOM 782 C CA . ILE A 1 99 ? -3.999 8.235 33.024 1.00 87.81 99 ILE A CA 1
ATOM 783 C C . ILE A 1 99 ? -2.608 8.768 32.665 1.00 87.81 99 ILE A C 1
ATOM 785 O O . ILE A 1 99 ? -1.891 8.114 31.907 1.00 87.81 99 ILE A O 1
ATOM 789 N N . GLU A 1 100 ? -2.242 9.924 33.227 1.00 70.06 100 GLU A N 1
ATOM 790 C CA . GLU A 1 100 ? -0.898 10.530 33.128 1.00 70.06 100 GLU A CA 1
ATOM 791 C C . GLU A 1 100 ? 0.145 9.876 34.052 1.00 70.06 100 GLU A C 1
ATOM 793 O O . GLU A 1 100 ? -0.194 9.517 35.209 1.00 70.06 100 GLU A O 1
#

Sequence (100 aa):
MASCDNCYWKFECSEDHCACNDKEPEGKLCDEYYPECSTCADSAEYIYQGEGYCSACIIEKFNVEESTTTYYYLDGRELGSDDDIDEVVRNLSDDIEEIE

Foldseek 3Di:
DDDPPPEDDDDDDDPPDDDDDPDDDPDDHDPPDQDAAPVDRDGFPDADPNGGHDPVVVCVVVVPDDDDWAWDDDPRDTQGIPVCVVSSVCSVDVPDDDDD

Organism: Clostridium perfringens (NCBI:txid1502)

pLDDT: mean 73.28, std 23.77, range [31.38, 96.69]

Radius of gyration: 24.51 Å; chains: 1; bounding box: 37×24×73 Å

Secondary structure (DSSP, 8-state):
----TT---SSS--TTS----SS--SS---TT--PBPSSSSSBP-EEETTEEE-HHHHHHHTTPPP-PPPEEEETTEEEEEGGGHHHHHHTT-TTPPPP-